Protein AF-A0A835HU00-F1 (afdb_monomer_lite)

Radius of gyration: 16.04 Å; chains: 1; bounding box: 38×22×39 Å

Foldseek 3Di:
DDQLVVLLVVQVVQPPHPDAAEGEDPQADPVSFVSNVVSPHPYYDYDLNVCLDPPHPDDPVQNVLSVVDPDWDWAPPPCCVPDPPDTDIGGDD

Secondary structure (DSSP, 8-state):
--HHHHHHHHHHHTTTS----EEESS--SHHHHHHHHHTT-SEEE-SHHHHTSTT--S-HHHHHHHHH---EEEESTTTTTTSTT-PEEEE--

Sequence (93 aa):
DGLMSLLPKVVDLVVGQDMPIIAAGGIVDGCGYVAALALGAQGISLGTRFVAIEESYAHPTYKRKLVELDKTEYTDIFGRVRWPDAPQRVLLN

pLDDT: mean 93.85, std 5.54, range [58.69, 98.12]

Structure (mmCIF, N/CA/C/O backbone):
data_AF-A0A835HU00-F1
#
_entry.id   AF-A0A835HU00-F1
#
loop_
_atom_site.group_PDB
_atom_site.id
_atom_site.type_symbol
_atom_site.label_atom_id
_atom_site.label_alt_id
_atom_site.label_comp_id
_atom_site.label_asym_id
_atom_site.label_entity_id
_atom_site.label_seq_id
_atom_site.pdbx_PDB_ins_code
_atom_site.Cartn_x
_atom_site.Cartn_y
_atom_site.Cartn_z
_atom_site.occupancy
_atom_site.B_iso_or_equiv
_atom_site.auth_seq_id
_atom_site.auth_comp_id
_atom_site.auth_asym_id
_atom_site.auth_atom_id
_atom_site.pdbx_PDB_model_num
ATOM 1 N N . ASP A 1 1 ? 1.863 -9.712 8.391 1.00 58.69 1 ASP A N 1
ATOM 2 C CA . ASP A 1 1 ? 0.654 -8.913 8.675 1.00 58.69 1 ASP A CA 1
ATOM 3 C C . ASP A 1 1 ? 0.629 -7.669 7.813 1.00 58.69 1 ASP A C 1
ATOM 5 O O . ASP A 1 1 ? 1.628 -6.965 7.736 1.00 58.69 1 ASP A O 1
ATOM 9 N N . GLY A 1 2 ? -0.461 -7.469 7.076 1.00 87.25 2 GLY A N 1
ATOM 10 C CA . GLY A 1 2 ? -0.623 -6.350 6.144 1.00 87.25 2 GLY A CA 1
ATOM 11 C C . GLY A 1 2 ? -1.534 -5.260 6.702 1.00 87.25 2 GLY A C 1
ATOM 12 O O . GLY A 1 2 ? -2.050 -5.366 7.817 1.00 87.25 2 GLY A O 1
ATOM 13 N N . LEU A 1 3 ? -1.790 -4.232 5.891 1.00 94.94 3 LEU A N 1
ATOM 14 C CA . LEU A 1 3 ? -2.674 -3.122 6.255 1.00 94.94 3 LEU A CA 1
ATOM 15 C C . LEU A 1 3 ? -4.039 -3.603 6.771 1.00 94.94 3 LEU A C 1
ATOM 17 O O . LEU A 1 3 ? -4.478 -3.148 7.819 1.00 94.94 3 LEU A O 1
ATOM 21 N N . MET A 1 4 ? -4.675 -4.565 6.094 1.00 95.38 4 MET A N 1
ATOM 22 C CA . MET A 1 4 ? -6.035 -5.010 6.439 1.00 95.38 4 MET A CA 1
ATOM 23 C C . MET A 1 4 ? -6.134 -5.683 7.816 1.00 95.38 4 MET A C 1
ATOM 25 O O . MET A 1 4 ? -7.178 -5.625 8.452 1.00 95.38 4 MET A O 1
ATOM 29 N N . SER A 1 5 ? -5.046 -6.275 8.319 1.00 96.06 5 SER A N 1
ATOM 30 C CA . SER A 1 5 ? -5.000 -6.826 9.683 1.00 96.06 5 SER A CA 1
ATOM 31 C C . SER A 1 5 ? -4.665 -5.785 10.757 1.00 96.06 5 SER A C 1
ATOM 33 O O . SER A 1 5 ? -4.963 -5.992 11.933 1.00 96.06 5 SER A O 1
ATOM 35 N N . LEU A 1 6 ? -4.004 -4.690 10.371 1.00 96.69 6 LEU A N 1
ATOM 36 C CA . LEU A 1 6 ? -3.596 -3.616 11.278 1.00 96.69 6 LEU A CA 1
ATOM 37 C C . LEU A 1 6 ? -4.698 -2.566 11.441 1.00 96.69 6 LEU A C 1
ATOM 39 O O . LEU A 1 6 ? -4.930 -2.090 12.547 1.00 96.69 6 LEU A O 1
ATOM 43 N N . LEU A 1 7 ? -5.370 -2.225 10.344 1.00 97.56 7 LEU A N 1
ATOM 44 C CA . LEU A 1 7 ? -6.342 -1.144 10.263 1.00 97.56 7 LEU A CA 1
ATOM 45 C C . LEU A 1 7 ? -7.431 -1.190 11.350 1.00 97.56 7 LEU A C 1
ATOM 47 O O . LEU A 1 7 ? -7.536 -0.197 12.068 1.00 97.56 7 LEU A O 1
ATOM 51 N N . PRO A 1 8 ? -8.176 -2.296 11.561 1.00 96.94 8 PRO A N 1
ATOM 52 C CA . PRO A 1 8 ? -9.218 -2.320 12.590 1.00 96.94 8 PRO A CA 1
ATOM 53 C C . PRO A 1 8 ? -8.656 -2.074 13.998 1.00 96.94 8 PRO A C 1
ATOM 55 O O . PRO A 1 8 ? -9.265 -1.364 14.784 1.00 96.94 8 PRO A O 1
ATOM 58 N N . LYS A 1 9 ? -7.435 -2.549 14.289 1.00 97.06 9 LYS A N 1
ATOM 59 C CA . LYS A 1 9 ? -6.778 -2.305 15.585 1.00 97.06 9 LYS A CA 1
ATOM 60 C C . LYS A 1 9 ? -6.485 -0.822 15.805 1.00 97.06 9 LYS A C 1
ATOM 62 O O . LYS A 1 9 ? -6.581 -0.340 16.924 1.00 97.06 9 LYS A O 1
ATOM 67 N N . VAL A 1 10 ? -6.095 -0.104 14.751 1.00 96.25 10 VAL A N 1
ATOM 68 C CA . VAL A 1 10 ? -5.846 1.343 14.828 1.00 96.25 10 VAL A CA 1
ATOM 69 C C . VAL A 1 10 ? -7.156 2.105 15.003 1.00 96.25 10 VAL A C 1
ATOM 71 O O . VAL A 1 10 ? -7.204 3.024 15.814 1.00 96.25 10 VAL A O 1
ATOM 74 N N . VAL A 1 11 ? -8.211 1.706 14.290 1.00 97.06 11 VAL A N 1
ATOM 75 C CA . VAL A 1 11 ? -9.551 2.301 14.417 1.00 97.06 11 VAL A CA 1
ATOM 76 C C . VAL A 1 11 ? -10.088 2.131 15.841 1.00 97.06 11 VAL A C 1
ATOM 78 O O . VAL A 1 11 ? -10.526 3.110 16.442 1.00 97.06 11 VAL A O 1
ATOM 81 N N . ASP A 1 12 ? -9.968 0.935 16.420 1.00 96.56 12 ASP A N 1
ATOM 82 C CA . ASP A 1 12 ? -10.401 0.656 17.795 1.00 96.56 12 ASP A CA 1
ATOM 83 C C . ASP A 1 12 ? -9.676 1.530 18.833 1.00 96.56 12 ASP A C 1
ATOM 85 O O . ASP A 1 12 ? -10.277 1.947 19.821 1.00 96.56 12 ASP A O 1
ATOM 89 N N . LEU A 1 13 ? -8.397 1.858 18.614 1.00 96.44 13 LEU A N 1
ATOM 90 C CA . LEU A 1 13 ? -7.613 2.698 19.532 1.00 96.44 13 LEU A CA 1
ATOM 91 C C . LEU A 1 13 ? -8.065 4.163 19.565 1.00 96.44 13 LEU A C 1
ATOM 93 O O . LEU A 1 13 ? -7.811 4.858 20.549 1.00 96.44 13 LEU A O 1
ATOM 97 N N . VAL A 1 14 ? -8.701 4.643 18.498 1.00 95.31 14 VAL A N 1
ATOM 98 C CA . VAL A 1 14 ? -9.153 6.038 18.377 1.00 95.31 14 VAL A CA 1
ATOM 99 C C . VAL A 1 14 ? -10.672 6.169 18.453 1.00 95.31 14 VAL A C 1
ATOM 101 O O . VAL A 1 14 ? -11.206 7.256 18.234 1.00 95.31 14 VAL A O 1
ATOM 104 N N . VAL A 1 15 ? -11.380 5.082 18.776 1.00 91.50 15 VAL A N 1
ATOM 105 C CA . VAL A 1 15 ? -12.840 5.085 18.868 1.00 91.50 15 VAL A CA 1
ATOM 106 C C . VAL A 1 15 ? -13.316 6.142 19.872 1.00 91.50 15 VAL A C 1
ATOM 108 O O . VAL A 1 15 ? -12.794 6.263 20.980 1.00 91.50 15 VAL A O 1
ATOM 111 N N . GLY A 1 16 ? -14.298 6.948 19.467 1.00 91.62 16 GLY A N 1
ATOM 112 C CA . GLY A 1 16 ? -14.822 8.053 20.278 1.00 91.62 16 GLY A CA 1
ATOM 113 C C . GLY A 1 16 ? -14.014 9.353 20.208 1.00 91.62 16 GLY A C 1
ATOM 114 O O . GLY A 1 16 ? -14.416 10.336 20.829 1.00 91.62 16 GLY A O 1
ATOM 115 N N . GLN A 1 17 ? -12.917 9.392 19.446 1.00 94.44 17 GLN A N 1
ATOM 116 C CA . GLN A 1 17 ? -12.209 10.627 19.110 1.00 94.44 17 GLN A CA 1
ATOM 117 C C . GLN A 1 17 ? -12.649 11.141 17.736 1.00 94.44 17 GLN A C 1
ATOM 119 O O . GLN A 1 17 ? -12.920 10.359 16.826 1.00 94.44 17 GLN A O 1
ATOM 124 N N . ASP A 1 18 ? -12.668 12.462 17.563 1.00 93.75 18 ASP A N 1
ATOM 125 C CA . ASP A 1 18 ? -12.919 13.108 16.269 1.00 93.75 18 ASP A CA 1
ATOM 126 C C . ASP A 1 18 ? -11.624 13.173 15.435 1.00 93.75 18 ASP A C 1
ATOM 128 O O . ASP A 1 18 ? -11.090 14.241 15.140 1.00 93.75 18 ASP A O 1
ATOM 132 N N . MET A 1 19 ? -11.040 12.004 15.147 1.00 95.38 19 MET A N 1
ATOM 133 C CA . MET A 1 19 ? -9.786 11.874 14.401 1.00 95.38 19 MET A CA 1
ATOM 134 C C . MET A 1 19 ? -10.020 11.089 13.106 1.00 95.38 19 MET A C 1
ATOM 136 O O . MET A 1 19 ? -10.328 9.898 13.176 1.00 95.38 19 MET A O 1
ATOM 140 N N . PRO A 1 20 ? -9.849 11.704 11.921 1.00 94.69 20 PRO A N 1
ATOM 141 C CA . PRO A 1 20 ? -10.068 11.005 10.670 1.00 94.69 20 PRO A CA 1
ATOM 142 C C . PRO A 1 20 ? -8.973 9.970 10.381 1.00 94.69 20 PRO A C 1
ATOM 144 O O . PRO A 1 20 ? -7.781 10.275 10.460 1.00 94.69 20 PRO A O 1
ATOM 147 N N . ILE A 1 21 ? -9.368 8.764 9.968 1.00 97.00 21 ILE A N 1
ATOM 148 C CA . ILE A 1 21 ? -8.436 7.685 9.609 1.00 97.00 21 ILE A CA 1
ATOM 149 C C . ILE A 1 21 ? -8.361 7.503 8.093 1.00 97.00 21 ILE A C 1
ATOM 151 O O . ILE A 1 21 ? -9.351 7.193 7.429 1.00 97.00 21 ILE A O 1
ATOM 155 N N . ILE A 1 22 ? -7.150 7.644 7.547 1.00 97.50 22 ILE A N 1
ATOM 156 C CA . ILE A 1 22 ? -6.840 7.392 6.134 1.00 97.50 22 ILE A CA 1
ATOM 157 C C . ILE A 1 22 ? -5.944 6.156 6.039 1.00 97.50 22 ILE A C 1
ATOM 159 O O . ILE A 1 22 ? -4.819 6.151 6.538 1.00 97.50 22 ILE A O 1
ATOM 163 N N . ALA A 1 23 ? -6.424 5.109 5.370 1.00 97.69 23 ALA A N 1
ATOM 164 C CA . ALA A 1 23 ? -5.676 3.870 5.189 1.00 97.69 23 ALA A CA 1
ATOM 165 C C . ALA A 1 23 ? -4.683 3.981 4.019 1.00 97.69 23 ALA A C 1
ATOM 167 O O . ALA A 1 23 ? -5.017 4.486 2.948 1.00 97.69 23 ALA A O 1
ATOM 168 N N . ALA A 1 24 ? -3.456 3.491 4.190 1.00 97.00 24 ALA A N 1
ATOM 169 C CA . ALA A 1 24 ? -2.414 3.602 3.172 1.00 97.00 24 ALA A CA 1
ATOM 170 C C . ALA A 1 24 ? -1.529 2.354 3.115 1.00 97.00 24 ALA A C 1
ATOM 172 O O . ALA A 1 24 ? -1.202 1.759 4.139 1.00 97.00 24 ALA A O 1
ATOM 173 N N . GLY A 1 25 ? -1.088 2.003 1.906 1.00 94.94 25 GLY A N 1
ATOM 174 C CA . GLY A 1 25 ? -0.158 0.898 1.663 1.00 94.94 25 GLY A CA 1
ATOM 175 C C . GLY A 1 25 ? -0.839 -0.392 1.199 1.00 94.94 25 GLY A C 1
ATOM 176 O O . GLY A 1 25 ? -1.654 -0.980 1.895 1.00 94.94 25 GLY A O 1
ATOM 177 N N . GLY A 1 26 ? -0.475 -0.859 0.002 1.00 92.00 26 GLY A N 1
ATOM 178 C CA . GLY A 1 26 ? -0.985 -2.122 -0.547 1.00 92.00 26 GLY A CA 1
ATOM 179 C C . GLY A 1 26 ? -2.426 -2.076 -1.072 1.00 92.00 26 GLY A C 1
ATOM 180 O O . GLY A 1 26 ? -2.961 -3.117 -1.431 1.00 92.00 26 GLY A O 1
ATOM 181 N N . ILE A 1 27 ? -3.050 -0.896 -1.146 1.00 96.00 27 ILE A N 1
ATOM 182 C CA . ILE A 1 27 ? -4.357 -0.702 -1.789 1.00 96.00 27 ILE A CA 1
ATOM 183 C C . ILE A 1 27 ? -4.123 -0.453 -3.282 1.00 96.00 27 ILE A C 1
ATOM 185 O O . ILE A 1 27 ? -3.362 0.446 -3.643 1.00 96.00 27 ILE A O 1
ATOM 189 N N . VAL A 1 28 ? -4.739 -1.267 -4.144 1.00 92.62 28 VAL A N 1
ATOM 190 C CA . VAL A 1 28 ? -4.443 -1.288 -5.591 1.00 92.62 28 VAL A CA 1
ATOM 191 C C . VAL A 1 28 ? -5.678 -1.011 -6.450 1.00 92.62 28 VAL A C 1
ATOM 193 O O . VAL A 1 28 ? -5.551 -0.413 -7.520 1.00 92.62 28 VAL A O 1
ATOM 196 N N . ASP A 1 29 ? -6.858 -1.422 -5.989 1.00 93.69 29 ASP A N 1
ATOM 197 C CA . ASP A 1 29 ? -8.107 -1.403 -6.747 1.00 93.69 29 ASP A CA 1
ATOM 198 C C . ASP A 1 29 ? -9.330 -1.074 -5.865 1.00 93.69 29 ASP A C 1
ATOM 200 O O . ASP A 1 29 ? -9.213 -0.748 -4.678 1.00 93.69 29 ASP A O 1
ATOM 204 N N . GLY A 1 30 ? -10.521 -1.159 -6.467 1.00 96.44 30 GLY A N 1
ATOM 205 C CA . GLY A 1 30 ? -11.791 -0.908 -5.788 1.00 96.44 30 GLY A CA 1
ATOM 206 C C . GLY A 1 30 ? -12.075 -1.880 -4.640 1.00 96.44 30 GLY A C 1
ATOM 207 O O . GLY A 1 30 ? -12.657 -1.472 -3.639 1.00 96.44 30 GLY A O 1
ATOM 208 N N . CYS A 1 31 ? -11.625 -3.135 -4.728 1.00 97.06 31 CYS A N 1
ATOM 209 C CA . CYS A 1 31 ? -11.793 -4.106 -3.649 1.00 97.06 31 CYS A CA 1
ATOM 210 C C . CYS A 1 31 ? -10.988 -3.697 -2.415 1.00 97.06 31 CYS A C 1
ATOM 212 O O . CYS A 1 31 ? -11.526 -3.684 -1.309 1.00 97.06 31 CYS A O 1
ATOM 214 N N . GLY A 1 32 ? -9.727 -3.295 -2.598 1.00 96.19 32 GLY A N 1
ATOM 215 C CA . GLY A 1 32 ? -8.901 -2.775 -1.507 1.00 96.19 32 GLY A CA 1
ATOM 216 C C . GLY A 1 32 ? -9.466 -1.490 -0.894 1.00 96.19 32 GLY A C 1
ATOM 217 O O . GLY A 1 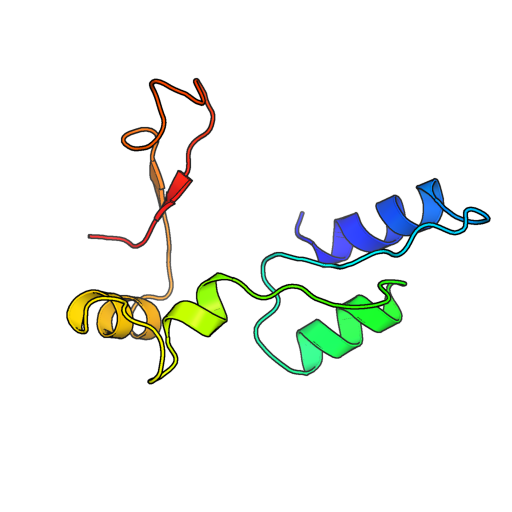32 ? -9.420 -1.323 0.324 1.00 96.19 32 GLY A O 1
ATOM 218 N N . TYR A 1 33 ? -10.034 -0.605 -1.718 1.00 97.12 33 TYR A N 1
ATOM 219 C CA . TYR A 1 33 ? -10.729 0.597 -1.250 1.00 97.12 33 TYR A CA 1
ATOM 220 C C . TYR A 1 33 ? -11.942 0.256 -0.375 1.00 97.12 33 TYR A C 1
ATOM 222 O O . TYR A 1 33 ? -12.026 0.722 0.760 1.00 97.12 33 TYR A O 1
ATOM 230 N N . VAL A 1 34 ? -12.847 -0.598 -0.866 1.00 98.12 34 VAL A N 1
ATOM 231 C CA . VAL A 1 34 ? -14.045 -1.016 -0.121 1.00 98.12 34 VAL A CA 1
ATOM 232 C C . VAL A 1 34 ? -13.663 -1.732 1.172 1.00 98.12 34 VAL A C 1
ATOM 234 O O . VAL A 1 34 ? -14.253 -1.453 2.210 1.00 98.12 34 VAL A O 1
ATOM 237 N N . ALA A 1 35 ? -12.650 -2.602 1.141 1.00 97.62 35 ALA A N 1
ATOM 238 C CA . ALA A 1 35 ? -12.157 -3.283 2.335 1.00 97.62 35 ALA A CA 1
ATOM 239 C C . ALA A 1 35 ? -11.634 -2.294 3.388 1.00 97.62 35 ALA A C 1
ATOM 241 O O . ALA A 1 35 ? -11.968 -2.425 4.562 1.00 97.62 35 ALA A O 1
ATOM 242 N N . ALA A 1 36 ? -10.865 -1.279 2.981 1.00 97.94 36 ALA A N 1
ATOM 243 C CA . ALA A 1 36 ? -10.370 -0.260 3.903 1.00 97.94 36 ALA A CA 1
ATOM 244 C C . ALA A 1 36 ? -11.515 0.521 4.570 1.00 97.94 36 ALA A C 1
ATOM 246 O O . ALA A 1 36 ? -11.491 0.725 5.783 1.00 97.94 36 ALA A O 1
ATOM 247 N N . LEU A 1 37 ? -12.537 0.911 3.801 1.00 97.81 37 LEU A N 1
ATOM 248 C CA . LEU A 1 37 ? -13.711 1.593 4.351 1.00 97.81 37 LEU A CA 1
ATOM 249 C C . LEU A 1 37 ? -14.518 0.692 5.291 1.00 97.81 37 LEU A C 1
ATOM 251 O O . LEU A 1 37 ? -14.905 1.118 6.375 1.00 97.81 37 LEU A O 1
ATOM 255 N N . ALA A 1 38 ? -14.735 -0.567 4.905 1.00 97.94 38 ALA A N 1
ATOM 256 C CA . ALA A 1 38 ? -15.451 -1.541 5.727 1.00 97.94 38 ALA A CA 1
ATOM 257 C C . ALA A 1 38 ? -14.748 -1.812 7.069 1.00 97.94 38 ALA A C 1
ATOM 259 O O . ALA A 1 38 ? -15.406 -2.132 8.054 1.00 97.94 38 ALA A O 1
ATOM 260 N N . LEU A 1 39 ? -13.423 -1.656 7.115 1.00 97.25 39 LEU A N 1
ATOM 261 C CA . LEU A 1 39 ? -12.605 -1.781 8.323 1.00 97.25 39 LEU A CA 1
ATOM 262 C C . LEU A 1 39 ? -12.511 -0.484 9.147 1.00 97.25 39 LEU A C 1
ATOM 264 O O . LEU A 1 39 ? -11.766 -0.451 10.123 1.00 97.25 39 LEU A O 1
ATOM 268 N N . GLY A 1 40 ? -13.249 0.568 8.777 1.00 96.19 40 GLY A N 1
ATOM 269 C CA . GLY A 1 40 ? -13.389 1.793 9.568 1.00 96.19 40 GLY A CA 1
ATOM 270 C C . GLY A 1 40 ? -12.527 2.975 9.122 1.00 96.19 40 GLY A C 1
ATOM 271 O O . GLY A 1 40 ? -12.519 4.000 9.800 1.00 96.19 40 GLY A O 1
ATOM 272 N N . ALA A 1 41 ? -11.816 2.884 7.994 1.00 97.62 41 ALA A N 1
ATOM 273 C CA . ALA A 1 41 ? -11.179 4.066 7.412 1.00 97.62 41 ALA A CA 1
ATOM 274 C C . ALA A 1 41 ? -12.223 5.005 6.781 1.00 97.62 41 ALA A C 1
ATOM 276 O O . ALA A 1 41 ? -13.220 4.561 6.219 1.00 97.62 41 ALA A O 1
ATOM 277 N 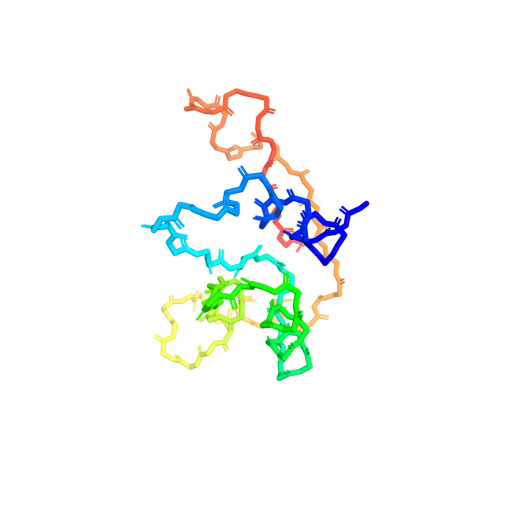N . GLN A 1 42 ? -11.955 6.309 6.796 1.00 96.69 42 GLN A N 1
ATOM 278 C CA . GLN A 1 42 ? -12.768 7.333 6.119 1.00 96.69 42 GLN A CA 1
ATOM 279 C C . GLN A 1 42 ? -12.222 7.699 4.736 1.00 96.69 42 GLN A C 1
ATOM 281 O O . GLN A 1 42 ? -12.869 8.405 3.965 1.00 96.69 42 GLN A O 1
ATOM 286 N N . GLY A 1 43 ? -11.027 7.218 4.405 1.00 96.81 43 GLY A N 1
ATOM 287 C CA . GLY A 1 43 ? -10.408 7.425 3.109 1.00 96.81 43 GLY A CA 1
ATOM 288 C C . GLY A 1 43 ? -9.199 6.528 2.908 1.00 96.81 43 GLY A C 1
ATOM 289 O O . GLY A 1 43 ? -8.785 5.788 3.804 1.00 96.81 43 GLY A O 1
ATOM 290 N N . ILE A 1 44 ? -8.619 6.618 1.714 1.00 97.75 44 ILE A N 1
ATOM 291 C CA . ILE A 1 44 ? -7.398 5.898 1.360 1.00 97.75 44 ILE A CA 1
ATOM 292 C C . ILE A 1 44 ? -6.354 6.850 0.781 1.00 97.75 44 ILE A C 1
ATOM 294 O O . ILE A 1 44 ? -6.698 7.857 0.164 1.00 97.75 44 ILE A O 1
ATOM 298 N N . SER A 1 45 ? -5.080 6.505 0.942 1.00 96.62 45 SER A N 1
ATOM 299 C CA . SER A 1 45 ? -3.961 7.180 0.288 1.00 96.62 45 SER A CA 1
ATOM 300 C C . SER A 1 45 ? -3.197 6.199 -0.595 1.00 96.62 45 SER A C 1
ATOM 302 O O . SER A 1 45 ? -2.757 5.132 -0.150 1.00 96.62 45 SER A O 1
ATOM 304 N N . LEU A 1 46 ? -3.056 6.562 -1.870 1.00 96.06 46 LEU A N 1
ATOM 305 C CA . LEU A 1 46 ? -2.389 5.762 -2.890 1.00 96.06 46 LEU A CA 1
ATOM 306 C C . LEU A 1 46 ? -1.039 6.388 -3.244 1.00 96.06 46 LEU A C 1
ATOM 308 O O . LEU A 1 46 ? -0.956 7.564 -3.580 1.00 96.06 46 LEU A O 1
ATOM 312 N N . GLY A 1 47 ? 0.017 5.575 -3.187 1.00 94.81 47 GLY A N 1
ATOM 313 C CA . GLY A 1 47 ? 1.372 5.970 -3.575 1.00 94.81 47 GLY A CA 1
ATOM 314 C C . GLY A 1 47 ? 1.766 5.346 -4.909 1.00 94.81 47 GLY A C 1
ATOM 315 O O . GLY A 1 47 ? 1.471 5.879 -5.972 1.00 94.81 47 GLY A O 1
ATOM 316 N N . THR A 1 48 ? 2.395 4.169 -4.855 1.00 95.06 48 THR A N 1
ATOM 317 C CA . THR A 1 48 ? 2.960 3.450 -6.012 1.00 95.06 48 THR A CA 1
ATOM 318 C C . THR A 1 48 ? 2.016 3.348 -7.218 1.00 95.06 48 THR A C 1
ATOM 320 O O . THR A 1 48 ? 2.472 3.472 -8.351 1.00 95.06 48 THR A O 1
ATOM 323 N N . ARG A 1 49 ? 0.700 3.207 -6.999 1.00 93.25 49 ARG A N 1
ATOM 324 C CA . ARG A 1 49 ? -0.306 3.176 -8.075 1.00 93.25 49 ARG A CA 1
ATOM 325 C C . ARG A 1 49 ? -0.276 4.432 -8.954 1.00 93.25 49 ARG A C 1
ATOM 327 O O . ARG A 1 49 ? -0.386 4.308 -10.169 1.00 93.25 49 ARG A O 1
ATOM 334 N N . PHE A 1 50 ? -0.078 5.613 -8.367 1.00 95.31 50 PHE A N 1
ATOM 335 C CA . PHE A 1 50 ? 0.008 6.874 -9.107 1.00 95.31 50 PHE A CA 1
ATOM 336 C C . PHE A 1 50 ? 1.346 7.084 -9.807 1.00 95.31 50 PHE A C 1
ATOM 338 O O . PHE A 1 50 ? 1.449 7.956 -10.657 1.00 95.31 50 PHE A O 1
ATOM 345 N N . VAL A 1 51 ? 2.370 6.273 -9.537 1.00 96.31 51 VAL A N 1
ATOM 346 C CA . VAL A 1 51 ? 3.618 6.369 -10.305 1.00 96.31 51 VAL A CA 1
ATOM 347 C C . VAL A 1 51 ? 3.432 5.842 -11.733 1.00 96.31 51 VAL A C 1
ATOM 349 O O . VAL A 1 51 ? 4.084 6.341 -12.651 1.00 96.31 51 VAL A O 1
ATOM 352 N N . ALA A 1 52 ? 2.518 4.885 -11.923 1.00 94.38 52 ALA A N 1
ATOM 353 C CA . ALA A 1 52 ? 2.251 4.222 -13.198 1.00 94.38 52 ALA A CA 1
ATOM 354 C C . ALA A 1 52 ? 1.329 5.006 -14.156 1.00 94.38 52 ALA A C 1
ATOM 356 O O . ALA A 1 52 ? 1.194 4.599 -15.306 1.00 94.38 52 ALA A O 1
ATOM 357 N N . ILE A 1 53 ? 0.696 6.101 -13.716 1.00 95.75 53 ILE A N 1
ATOM 358 C CA . ILE A 1 53 ? -0.232 6.879 -14.560 1.00 95.75 53 ILE A CA 1
ATOM 359 C C . ILE A 1 53 ? 0.517 7.689 -15.625 1.00 95.75 53 ILE A C 1
ATOM 361 O O . ILE A 1 53 ? 1.720 7.944 -15.497 1.00 95.75 53 ILE A O 1
ATOM 365 N N . GLU A 1 54 ? -0.187 8.128 -16.667 1.00 96.19 54 GLU A N 1
ATOM 366 C CA . GLU A 1 54 ? 0.390 8.902 -17.773 1.00 96.19 54 GLU A CA 1
ATOM 367 C C . GLU A 1 54 ? 0.969 10.239 -17.288 1.00 96.19 54 GLU A C 1
ATOM 369 O O . GLU A 1 54 ? 2.107 10.572 -17.621 1.00 96.19 54 GLU A O 1
ATOM 374 N N . GLU A 1 55 ? 0.261 10.923 -16.392 1.00 97.38 55 GLU A N 1
ATOM 375 C CA . GLU A 1 55 ? 0.571 12.247 -15.838 1.00 97.38 55 GLU A CA 1
ATOM 376 C C . GLU A 1 55 ? 1.769 12.258 -14.875 1.00 97.38 55 GLU A C 1
ATOM 378 O O . GLU A 1 55 ? 2.305 13.316 -14.547 1.00 97.38 55 GLU A O 1
ATOM 383 N N . SER A 1 56 ? 2.212 11.090 -14.405 1.00 97.69 56 SER A N 1
ATOM 384 C CA . SER A 1 56 ? 3.394 10.981 -13.547 1.00 97.69 56 SER A CA 1
ATOM 385 C C . SER A 1 56 ? 4.659 11.374 -14.317 1.00 97.69 56 SER A C 1
ATOM 387 O O . SER A 1 56 ? 4.916 10.874 -15.408 1.00 97.69 56 SER A O 1
ATOM 389 N N . TYR A 1 57 ? 5.522 12.198 -13.728 1.00 97.69 57 TYR A N 1
ATOM 390 C CA . TYR A 1 57 ? 6.816 12.558 -14.327 1.00 97.69 57 TYR A CA 1
ATOM 391 C C . TYR A 1 57 ? 7.904 11.482 -14.143 1.00 97.69 57 TYR A 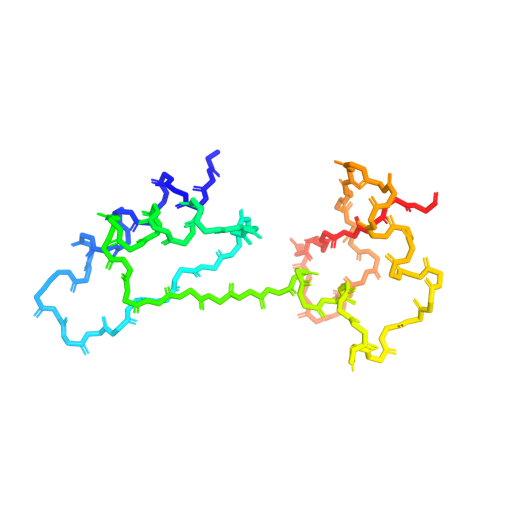C 1
ATOM 393 O O . TYR A 1 57 ? 9.078 11.721 -14.426 1.00 97.69 57 TYR A O 1
ATOM 401 N N . ALA A 1 58 ? 7.547 10.286 -13.661 1.00 97.38 58 ALA A N 1
ATOM 402 C CA . ALA A 1 58 ? 8.491 9.182 -13.534 1.00 97.38 58 ALA A CA 1
ATOM 403 C C . ALA A 1 58 ? 9.055 8.753 -14.899 1.00 97.38 58 ALA A C 1
ATOM 405 O O . ALA A 1 58 ? 8.347 8.721 -15.907 1.00 97.38 58 ALA A O 1
ATOM 406 N N . HIS A 1 59 ? 10.335 8.371 -14.918 1.00 97.25 59 HIS A N 1
ATOM 407 C CA . HIS A 1 59 ? 11.022 7.971 -16.144 1.00 97.25 59 HIS A CA 1
ATOM 408 C C . HIS A 1 59 ? 10.286 6.808 -16.846 1.00 97.25 59 HIS A C 1
ATOM 410 O O .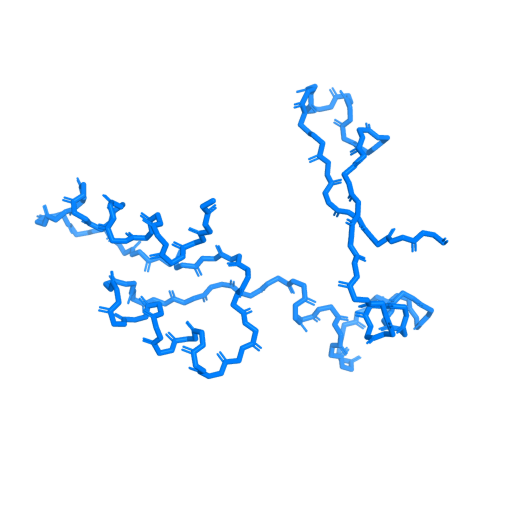 HIS A 1 59 ? 9.897 5.855 -16.162 1.00 97.25 59 HIS A O 1
ATOM 416 N N . PRO A 1 60 ? 10.139 6.802 -18.188 1.00 96.81 60 PRO A N 1
ATOM 417 C CA . PRO A 1 60 ? 9.396 5.756 -18.900 1.00 96.81 60 PRO A CA 1
ATOM 418 C C . PRO A 1 60 ? 9.877 4.334 -18.592 1.00 96.81 60 PRO A C 1
ATOM 420 O O . PRO A 1 60 ? 9.065 3.436 -18.388 1.00 96.81 60 PRO A O 1
ATOM 423 N N . THR A 1 61 ? 11.194 4.129 -18.477 1.00 95.62 61 THR A N 1
ATOM 424 C CA . THR A 1 61 ? 11.769 2.840 -18.050 1.00 95.62 61 THR A CA 1
ATOM 425 C C . THR A 1 61 ? 11.308 2.430 -16.653 1.00 95.62 61 THR A C 1
ATOM 427 O O . THR A 1 61 ? 11.041 1.256 -16.428 1.00 95.62 61 THR A O 1
ATOM 430 N N . TYR A 1 62 ? 11.187 3.379 -15.720 1.00 95.69 62 TYR A N 1
ATOM 431 C CA . TYR A 1 62 ? 10.713 3.098 -14.367 1.00 95.69 62 TYR A CA 1
ATOM 432 C C . TYR A 1 62 ? 9.234 2.712 -14.377 1.00 95.69 62 TYR A C 1
ATOM 434 O O . TYR A 1 62 ? 8.878 1.689 -13.804 1.00 95.69 62 TYR A O 1
ATOM 442 N N . LYS A 1 63 ? 8.384 3.475 -15.082 1.00 96.44 63 LYS A N 1
ATOM 443 C CA . LYS A 1 63 ? 6.959 3.135 -15.238 1.00 96.44 63 LYS A CA 1
ATOM 444 C C . LYS A 1 63 ? 6.771 1.754 -15.867 1.00 96.44 63 LYS A C 1
ATOM 446 O O . LYS A 1 63 ? 5.946 0.984 -15.397 1.00 96.44 63 LYS A O 1
ATOM 451 N N . ARG A 1 64 ? 7.566 1.425 -16.892 1.00 95.44 64 ARG A N 1
ATOM 452 C CA . ARG A 1 64 ? 7.539 0.112 -17.548 1.00 95.44 64 ARG A CA 1
ATOM 453 C C . ARG A 1 64 ? 7.914 -1.009 -16.578 1.00 95.44 64 ARG A C 1
ATOM 455 O O . ARG A 1 64 ? 7.107 -1.906 -16.363 1.00 95.44 64 ARG A O 1
ATOM 462 N N . LYS A 1 65 ? 9.078 -0.906 -15.924 1.00 95.38 65 LYS A N 1
ATOM 463 C CA . LYS A 1 65 ? 9.521 -1.885 -14.917 1.00 95.38 65 LYS A CA 1
ATOM 464 C C . LYS A 1 65 ? 8.506 -2.045 -13.783 1.00 95.38 65 LYS A C 1
ATOM 466 O O . LYS A 1 65 ? 8.283 -3.154 -13.321 1.00 95.38 65 LYS A O 1
ATOM 471 N N . LEU A 1 66 ? 7.876 -0.952 -13.349 1.00 95.12 66 LEU A N 1
ATOM 472 C CA . LEU A 1 66 ? 6.868 -0.967 -12.289 1.00 95.12 66 LEU A CA 1
ATOM 473 C C . LEU A 1 66 ? 5.651 -1.842 -12.630 1.00 95.12 66 LEU A C 1
ATOM 475 O O . LEU A 1 66 ? 5.039 -2.392 -11.721 1.00 95.12 66 LEU A O 1
ATOM 479 N N . VAL A 1 67 ? 5.292 -1.943 -13.912 1.00 93.94 67 VAL A N 1
ATOM 480 C CA . VAL A 1 67 ? 4.160 -2.754 -14.388 1.00 93.94 67 VAL A CA 1
ATOM 481 C C . VAL A 1 67 ? 4.593 -4.180 -14.751 1.00 93.94 67 VAL A C 1
ATOM 483 O O . VAL A 1 67 ? 3.804 -5.106 -14.599 1.00 93.94 67 VAL A O 1
ATOM 486 N N . GLU A 1 68 ? 5.827 -4.366 -15.227 1.00 95.00 68 GLU A N 1
ATOM 487 C CA . GLU A 1 68 ? 6.365 -5.674 -15.637 1.00 95.00 68 GLU A CA 1
ATOM 488 C C . GLU A 1 68 ? 6.791 -6.560 -14.457 1.00 95.00 68 GLU A C 1
ATOM 490 O O . GLU A 1 68 ? 6.717 -7.784 -14.550 1.00 95.00 68 GLU A O 1
ATOM 495 N N . LEU A 1 69 ? 7.265 -5.961 -13.362 1.00 93.88 69 LEU A N 1
ATOM 496 C CA . LEU A 1 69 ? 7.776 -6.690 -12.203 1.00 93.88 69 LEU A CA 1
ATOM 497 C C . LEU A 1 69 ? 6.659 -7.036 -11.210 1.00 93.88 69 LEU A C 1
ATOM 499 O O . LEU A 1 69 ? 5.789 -6.221 -10.913 1.00 93.88 69 LEU A O 1
ATOM 503 N N . ASP A 1 70 ? 6.746 -8.225 -10.616 1.00 91.50 70 ASP A N 1
ATOM 504 C CA . ASP A 1 70 ? 5.827 -8.727 -9.584 1.00 91.50 70 ASP A CA 1
ATOM 505 C C . ASP A 1 70 ? 6.408 -8.639 -8.159 1.00 91.50 70 ASP A C 1
ATOM 507 O O . ASP A 1 70 ? 5.741 -8.986 -7.181 1.00 91.50 70 ASP A O 1
ATOM 511 N N . LYS A 1 71 ? 7.662 -8.187 -8.029 1.00 92.12 71 LYS A N 1
ATOM 512 C CA . LYS A 1 71 ? 8.435 -8.215 -6.782 1.00 92.12 71 LYS A CA 1
ATOM 513 C C . LYS A 1 71 ? 9.215 -6.929 -6.540 1.00 92.12 71 LYS A C 1
ATOM 515 O O . LYS A 1 71 ? 9.623 -6.216 -7.455 1.00 92.12 71 LYS A O 1
ATOM 520 N N . THR A 1 72 ? 9.453 -6.674 -5.259 1.00 94.31 72 THR A N 1
ATOM 521 C CA . THR A 1 72 ? 10.237 -5.549 -4.740 1.00 94.31 72 THR A CA 1
ATOM 522 C C . THR A 1 72 ? 11.243 -6.045 -3.714 1.00 94.31 72 THR A C 1
ATOM 524 O O . THR A 1 72 ? 10.969 -7.031 -3.030 1.00 94.31 72 THR A O 1
ATOM 527 N N . GLU A 1 73 ? 12.330 -5.307 -3.522 1.00 94.75 73 GLU A N 1
ATOM 528 C CA . GLU A 1 73 ? 13.331 -5.585 -2.488 1.00 94.75 73 GLU A CA 1
ATOM 529 C C . GLU A 1 73 ? 13.453 -4.441 -1.491 1.00 94.75 73 GLU A C 1
ATOM 531 O O . GLU A 1 73 ? 13.014 -3.320 -1.744 1.00 94.75 73 GLU A O 1
ATOM 536 N N . TYR A 1 74 ? 14.054 -4.737 -0.343 1.00 93.69 74 TYR A N 1
ATOM 537 C CA . TYR A 1 74 ? 14.408 -3.745 0.658 1.00 93.69 74 TYR A CA 1
ATOM 538 C C . TYR A 1 74 ? 15.892 -3.425 0.562 1.00 93.69 74 TYR A C 1
ATOM 540 O O . TYR A 1 74 ? 16.727 -4.323 0.506 1.00 93.69 74 TYR A O 1
ATOM 548 N N . THR A 1 75 ? 16.218 -2.139 0.574 1.00 92.00 75 THR A N 1
ATOM 549 C CA . THR A 1 75 ? 17.598 -1.667 0.539 1.00 92.00 75 THR A CA 1
ATOM 550 C C . THR A 1 75 ? 17.799 -0.500 1.488 1.00 92.00 75 THR A C 1
ATOM 552 O O . THR A 1 75 ? 16.923 0.344 1.661 1.00 92.00 75 THR A O 1
ATOM 555 N N . ASP A 1 76 ? 18.974 -0.428 2.091 1.00 90.94 76 ASP A N 1
ATOM 556 C CA . ASP A 1 76 ? 19.421 0.686 2.916 1.00 90.94 76 ASP A CA 1
ATOM 557 C C . ASP A 1 76 ? 20.287 1.677 2.115 1.00 90.94 76 ASP A C 1
ATOM 559 O O . ASP A 1 76 ? 20.778 2.661 2.662 1.00 90.94 76 ASP A O 1
ATOM 563 N N . ILE A 1 77 ? 20.480 1.473 0.804 1.00 90.19 77 ILE A N 1
ATOM 564 C CA . ILE A 1 77 ? 21.352 2.357 0.015 1.00 90.19 77 ILE A CA 1
ATOM 565 C C . ILE A 1 77 ? 20.856 3.800 -0.038 1.00 90.19 77 ILE A C 1
ATOM 567 O O . ILE A 1 77 ? 21.663 4.730 -0.106 1.00 90.19 77 ILE A O 1
ATOM 571 N N . PHE A 1 78 ? 19.541 3.985 0.046 1.00 88.50 78 PHE A N 1
ATOM 572 C CA . PHE A 1 78 ? 18.885 5.281 0.060 1.00 88.50 78 PHE A CA 1
ATOM 573 C C . PHE A 1 78 ? 18.521 5.684 1.488 1.00 88.50 78 PHE A C 1
ATOM 575 O O . PHE A 1 78 ? 18.118 4.865 2.305 1.00 88.50 78 PHE A O 1
ATOM 582 N N . GLY A 1 79 ? 18.635 6.976 1.797 1.00 84.50 79 GLY A N 1
ATOM 583 C CA . GLY A 1 79 ? 18.145 7.522 3.065 1.00 84.50 79 GLY A CA 1
ATOM 584 C C . GLY A 1 79 ? 19.014 7.254 4.298 1.00 84.50 79 GLY A C 1
ATOM 585 O O . GLY A 1 79 ? 18.780 7.921 5.299 1.00 84.50 79 GLY A O 1
ATOM 586 N N . ARG A 1 80 ? 20.055 6.410 4.216 1.00 84.50 80 ARG A N 1
ATOM 587 C CA . ARG A 1 80 ? 20.961 6.035 5.327 1.00 84.50 80 ARG A CA 1
ATOM 588 C C . ARG A 1 80 ? 21.439 7.189 6.217 1.00 84.50 80 ARG A C 1
ATOM 590 O O . ARG A 1 80 ? 21.541 7.028 7.424 1.00 84.50 80 ARG A O 1
ATOM 597 N N . VAL A 1 81 ? 21.712 8.359 5.634 1.00 86.31 81 VAL A N 1
ATOM 598 C CA . VAL A 1 81 ? 22.180 9.541 6.384 1.00 86.31 81 VAL A CA 1
ATOM 599 C C . VAL A 1 81 ? 21.073 10.173 7.237 1.00 86.31 81 VAL A C 1
ATOM 601 O O . VAL A 1 81 ? 21.353 10.704 8.304 1.00 86.31 81 VAL A O 1
ATOM 604 N N . ARG A 1 82 ? 19.819 10.155 6.768 1.00 89.62 82 ARG A N 1
ATOM 605 C CA . ARG A 1 82 ? 18.682 10.783 7.468 1.00 89.62 82 ARG A CA 1
ATOM 606 C C . ARG A 1 82 ? 17.886 9.796 8.315 1.00 89.62 82 ARG A C 1
ATOM 608 O O . ARG A 1 82 ? 17.332 10.196 9.330 1.00 89.62 82 ARG A O 1
ATOM 615 N N . TRP A 1 83 ? 17.817 8.544 7.882 1.00 88.44 83 TRP A N 1
ATOM 616 C CA . TRP A 1 83 ? 16.997 7.493 8.469 1.00 88.44 83 TRP A CA 1
ATOM 617 C C . TRP A 1 83 ? 17.843 6.222 8.609 1.00 88.44 83 TRP A C 1
ATOM 619 O O . TRP A 1 83 ? 17.736 5.319 7.773 1.00 88.44 83 TRP A O 1
ATOM 629 N N . PRO A 1 84 ? 18.745 6.172 9.606 1.00 88.75 84 PRO A N 1
ATOM 630 C CA . PRO A 1 84 ? 19.503 4.960 9.884 1.00 88.75 84 PRO A CA 1
ATOM 631 C C . PRO A 1 84 ? 18.540 3.809 10.211 1.00 88.75 84 PRO A C 1
ATOM 633 O O . PRO A 1 84 ? 17.489 4.028 10.812 1.00 88.75 84 PRO A O 1
ATOM 636 N N . ASP A 1 85 ? 18.882 2.603 9.756 1.00 89.88 85 ASP A N 1
ATOM 637 C CA . ASP A 1 85 ? 18.123 1.363 9.987 1.00 89.88 85 ASP A CA 1
ATOM 638 C C . ASP A 1 85 ? 16.679 1.344 9.439 1.00 89.88 85 ASP A C 1
ATOM 640 O O . ASP A 1 85 ? 15.863 0.509 9.828 1.00 89.88 85 ASP A O 1
ATOM 644 N N . ALA A 1 86 ? 16.363 2.229 8.486 1.00 92.06 86 ALA A N 1
ATOM 645 C CA . ALA A 1 86 ? 15.059 2.300 7.825 1.00 92.06 86 ALA A CA 1
ATOM 646 C C . ALA A 1 86 ? 15.161 1.893 6.339 1.00 92.06 86 ALA A C 1
ATOM 648 O O . ALA A 1 86 ? 15.230 2.763 5.461 1.00 92.06 86 ALA A O 1
ATOM 649 N N . PRO A 1 87 ? 15.185 0.583 6.020 1.0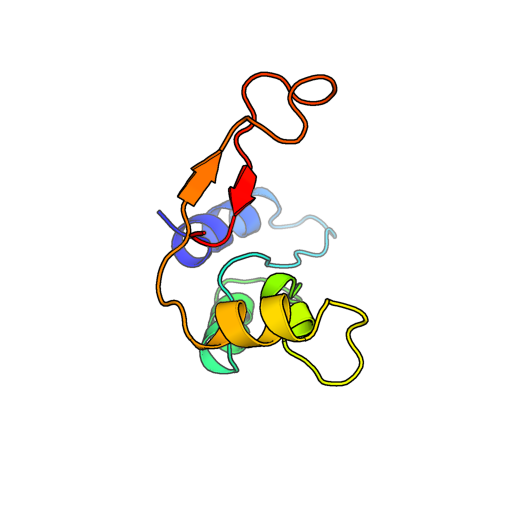0 92.69 87 PRO A N 1
ATOM 650 C CA . PRO A 1 87 ? 15.318 0.130 4.644 1.00 92.69 87 PRO A CA 1
ATOM 651 C C . PRO A 1 87 ? 14.108 0.545 3.797 1.00 92.69 87 PRO A C 1
ATOM 653 O O . PRO A 1 87 ? 12.950 0.437 4.208 1.00 92.69 87 PRO A O 1
ATOM 656 N N . GLN A 1 88 ? 14.379 0.992 2.576 1.00 92.62 88 GLN A N 1
ATOM 657 C CA . GLN A 1 88 ?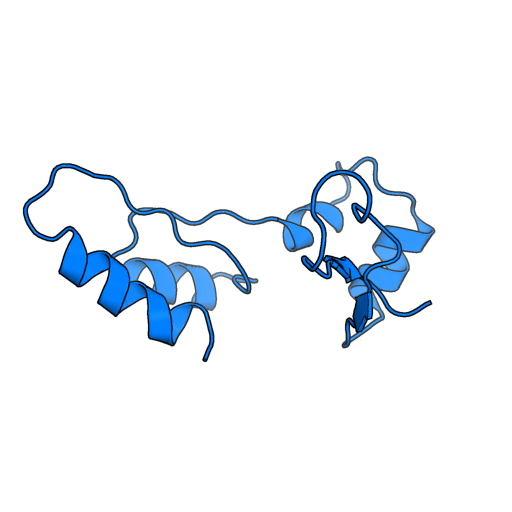 13.380 1.438 1.613 1.00 92.62 88 GLN A CA 1
ATOM 658 C C . GLN A 1 88 ? 13.021 0.312 0.648 1.00 92.62 88 GLN A C 1
ATOM 660 O O . GLN A 1 88 ? 13.892 -0.412 0.169 1.00 92.62 88 GLN A O 1
ATOM 665 N N . ARG A 1 89 ? 11.727 0.187 0.337 1.00 93.94 89 ARG A N 1
ATOM 666 C CA . ARG A 1 89 ? 11.234 -0.766 -0.661 1.00 93.94 89 ARG A CA 1
ATOM 667 C C . ARG A 1 89 ? 11.436 -0.208 -2.070 1.00 93.94 89 ARG A C 1
ATOM 669 O O . ARG A 1 89 ? 10.926 0.869 -2.376 1.00 93.94 89 ARG A O 1
ATOM 676 N N . VAL A 1 90 ? 12.126 -0.950 -2.928 1.00 94.50 90 VAL A N 1
ATOM 677 C CA . VAL A 1 90 ? 12.511 -0.549 -4.290 1.00 94.50 90 VAL A CA 1
ATOM 678 C C . VAL A 1 90 ? 12.153 -1.622 -5.320 1.00 94.50 90 VAL A C 1
ATOM 680 O O . VAL A 1 90 ? 11.891 -2.774 -4.972 1.00 94.50 90 VAL A O 1
ATOM 683 N N . LEU A 1 91 ? 12.122 -1.238 -6.599 1.00 93.25 91 LEU A N 1
ATOM 684 C CA . LEU A 1 91 ? 12.031 -2.198 -7.701 1.00 93.25 91 LEU A CA 1
ATOM 685 C C . LEU A 1 91 ? 13.341 -2.980 -7.831 1.00 93.25 91 LEU A C 1
ATOM 687 O O . LEU A 1 91 ? 14.416 -2.424 -7.604 1.00 93.25 91 LEU A O 1
ATOM 691 N N . LEU A 1 92 ? 13.226 -4.243 -8.240 1.00 85.31 92 LEU A N 1
ATOM 692 C CA . LEU A 1 92 ? 14.364 -5.053 -8.666 1.00 85.31 92 LEU A CA 1
ATOM 693 C C . LEU A 1 92 ? 15.050 -4.396 -9.868 1.00 85.31 92 LEU A C 1
ATOM 695 O O . LEU A 1 92 ? 14.386 -3.827 -10.744 1.00 85.31 92 LEU A O 1
ATOM 699 N N . ASN A 1 93 ? 16.379 -4.454 -9.884 1.00 68.38 93 ASN A N 1
ATOM 700 C CA . ASN A 1 93 ? 17.171 -3.847 -10.946 1.00 68.38 93 ASN A CA 1
ATOM 701 C C . ASN A 1 93 ? 17.282 -4.765 -12.162 1.00 68.38 93 ASN A C 1
ATOM 703 O O . ASN A 1 93 ? 17.600 -5.955 -11.969 1.00 68.38 93 ASN A O 1
#

InterPro domains:
  IPR013785 Aldolase-type TIM barrel [G3DSA:3.20.20.70] (1-93)

Organism: NCBI:txid261450